Protein AF-A0A7Y0S1G1-F1 (afdb_monomer_lite)

Radius of gyration: 15.04 Å; chains: 1; bounding box: 41×32×48 Å

Secondary structure (DSSP, 8-state):
---------SS-B-TTSPBP--HHHHHHHHHHHHH--S--EEEEEEEESSSEEEEEEEEETTTEEEEEEEEESS-B-PPPPHHHHHHTEEEEEESSHHHHHHHHHHHHHHTTPEEE--S-TT--EEEEEE-

Sequence (131 aa):
MENNTQQKHLFSISSTDLILQESYPQAVMSDLFKCFININKVRMTTYRAGQAVTELIIHYDNNKTFLFTIWEGALNVPPLSDDDIRLAHKEISLTDITDIMVFVTRFAHHAHLSPQLPSALDSTEVLVFSS

pLDDT: mean 91.22, std 10.91, range [34.62, 97.94]

Organism: Vibrio parahaemolyticus (NCBI:txid670)

Structure (mmCIF, N/CA/C/O backbone):
data_AF-A0A7Y0S1G1-F1
#
_entry.id   AF-A0A7Y0S1G1-F1
#
loop_
_atom_site.group_PDB
_atom_site.id
_atom_site.type_symbol
_atom_site.label_atom_id
_atom_site.label_alt_id
_atom_site.label_comp_id
_atom_site.label_asym_id
_atom_site.label_entity_id
_atom_site.label_seq_id
_atom_site.pdbx_PDB_ins_code
_atom_site.Cartn_x
_atom_site.Cartn_y
_atom_site.Cartn_z
_atom_site.occupancy
_atom_site.B_iso_or_equiv
_atom_site.auth_seq_id
_atom_site.auth_comp_id
_atom_site.auth_asym_id
_atom_site.auth_atom_id
_atom_site.pdbx_PDB_model_num
ATOM 1 N N . MET A 1 1 ? 17.564 8.125 -28.792 1.00 34.62 1 MET A N 1
ATOM 2 C CA . MET A 1 1 ? 16.897 6.821 -28.612 1.00 34.62 1 MET A CA 1
ATOM 3 C C . MET A 1 1 ? 17.003 6.497 -27.140 1.00 34.62 1 MET A C 1
ATOM 5 O O . MET A 1 1 ? 18.029 5.993 -26.707 1.00 34.62 1 MET A O 1
ATOM 9 N N . GLU A 1 2 ? 16.022 6.936 -26.357 1.00 38.53 2 GLU A N 1
ATOM 10 C CA . GLU A 1 2 ? 15.953 6.586 -24.940 1.00 38.53 2 GLU A CA 1
ATOM 11 C C . GLU A 1 2 ? 15.610 5.101 -24.857 1.00 38.53 2 GLU A C 1
ATOM 13 O O . GLU A 1 2 ? 14.628 4.652 -25.453 1.00 38.53 2 GLU A O 1
ATOM 18 N N . ASN A 1 3 ? 16.469 4.326 -24.195 1.00 36.94 3 ASN A N 1
ATOM 19 C CA . ASN A 1 3 ? 16.172 2.942 -23.864 1.00 36.94 3 ASN A CA 1
ATOM 20 C C . ASN A 1 3 ? 14.919 2.949 -22.994 1.00 36.94 3 ASN A C 1
ATOM 22 O O . ASN A 1 3 ? 14.975 3.288 -21.812 1.00 36.94 3 ASN A O 1
ATOM 26 N N . ASN A 1 4 ? 13.797 2.594 -23.615 1.00 42.09 4 ASN A N 1
ATOM 27 C CA . ASN A 1 4 ? 12.501 2.400 -22.989 1.00 42.09 4 ASN A CA 1
ATOM 28 C C . ASN A 1 4 ? 12.585 1.124 -22.137 1.00 42.09 4 ASN A C 1
ATOM 30 O O . ASN A 1 4 ? 12.089 0.058 -22.496 1.00 42.09 4 ASN A O 1
ATOM 34 N N . THR A 1 5 ? 13.355 1.208 -21.058 1.00 53.84 5 THR A N 1
ATOM 35 C CA . THR A 1 5 ? 13.490 0.143 -20.077 1.00 53.84 5 THR A CA 1
ATOM 36 C C . THR A 1 5 ? 12.181 0.170 -19.315 1.00 53.84 5 THR A C 1
ATOM 38 O O . THR A 1 5 ? 11.932 1.100 -18.554 1.00 53.84 5 THR A O 1
ATOM 41 N N . GLN A 1 6 ? 11.304 -0.785 -19.613 1.00 68.31 6 GLN A N 1
ATOM 42 C CA . GLN A 1 6 ? 10.019 -0.954 -18.946 1.00 68.31 6 GLN A CA 1
ATOM 43 C C . GLN A 1 6 ? 10.270 -0.908 -17.433 1.00 68.31 6 GLN A C 1
ATOM 45 O O . GLN A 1 6 ? 10.966 -1.774 -16.898 1.00 68.31 6 GLN A O 1
ATOM 50 N N . GLN A 1 7 ? 9.816 0.159 -16.771 1.00 79.81 7 GLN A N 1
ATOM 51 C CA . GLN A 1 7 ? 10.087 0.379 -15.356 1.00 79.81 7 GLN A CA 1
ATOM 52 C C . GLN A 1 7 ? 9.559 -0.822 -14.569 1.00 79.81 7 GLN A C 1
ATOM 54 O O . GLN A 1 7 ? 8.372 -1.135 -14.624 1.00 79.81 7 GLN A O 1
ATOM 59 N N . LYS A 1 8 ? 10.463 -1.530 -13.886 1.00 91.56 8 LYS A N 1
ATOM 60 C CA . LYS A 1 8 ? 10.122 -2.768 -13.181 1.00 91.56 8 LYS A CA 1
ATOM 61 C C . LYS A 1 8 ? 9.621 -2.510 -11.765 1.00 91.56 8 LYS A C 1
ATOM 63 O O . LYS A 1 8 ? 8.795 -3.273 -11.300 1.00 91.56 8 LYS A O 1
ATOM 68 N N . HIS A 1 9 ? 10.105 -1.474 -11.089 1.00 95.38 9 HIS A N 1
ATOM 69 C CA . HIS A 1 9 ? 9.768 -1.161 -9.697 1.00 95.38 9 HIS A CA 1
ATOM 70 C C . HIS A 1 9 ? 9.139 0.222 -9.610 1.00 95.38 9 HIS A C 1
ATOM 72 O O . HIS A 1 9 ? 9.491 1.101 -10.401 1.00 95.38 9 HIS A O 1
ATOM 78 N N . LEU A 1 10 ? 8.226 0.424 -8.662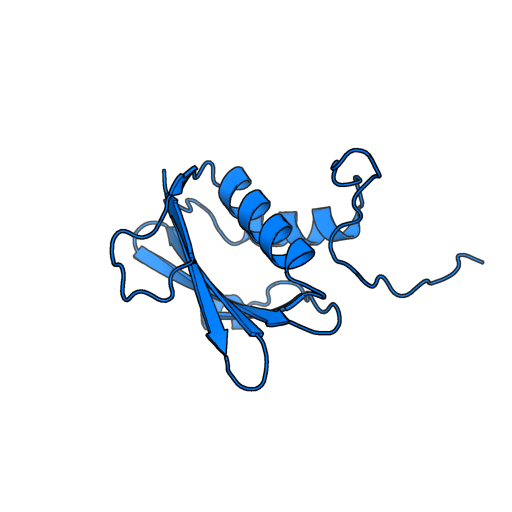 1.00 95.75 10 LEU A N 1
ATOM 79 C CA . LEU A 1 10 ? 7.663 1.746 -8.420 1.00 95.75 10 LEU A CA 1
ATOM 80 C C . LEU A 1 10 ? 8.730 2.679 -7.853 1.00 95.75 10 LEU A C 1
ATOM 82 O O . LEU A 1 10 ? 8.771 3.821 -8.272 1.00 95.75 10 LEU A O 1
ATOM 86 N N . PHE A 1 11 ? 9.610 2.232 -6.958 1.00 95.69 11 PHE A N 1
ATOM 87 C CA . PHE A 1 11 ? 10.643 3.100 -6.392 1.00 95.69 11 PHE A CA 1
ATOM 88 C C . PHE A 1 11 ? 12.049 2.587 -6.695 1.00 95.69 11 PHE A C 1
ATOM 90 O O . PHE A 1 11 ? 12.413 1.474 -6.326 1.00 95.69 11 PHE A O 1
ATOM 97 N N . SER A 1 12 ? 12.888 3.438 -7.287 1.00 94.25 12 SER A N 1
ATOM 98 C CA . SER A 1 12 ? 14.330 3.191 -7.322 1.00 94.25 12 SER A CA 1
ATOM 99 C C . SER A 1 12 ? 14.975 3.544 -5.978 1.00 94.25 12 SER A C 1
ATOM 101 O O . SER A 1 12 ? 14.751 4.627 -5.432 1.00 94.25 12 SER A O 1
ATOM 103 N N . ILE A 1 13 ? 15.811 2.645 -5.455 1.00 93.12 13 ILE A N 1
ATOM 104 C CA . ILE A 1 13 ? 16.511 2.796 -4.171 1.00 93.12 13 ILE A CA 1
ATOM 105 C C . ILE A 1 13 ? 18.017 2.891 -4.440 1.00 93.12 13 ILE A C 1
ATOM 107 O O . ILE A 1 13 ? 18.578 2.087 -5.185 1.00 93.12 13 ILE A O 1
ATOM 111 N N . SER A 1 14 ? 18.674 3.898 -3.864 1.00 93.56 14 SER A N 1
ATOM 112 C CA . SER A 1 14 ? 20.123 4.076 -3.951 1.00 93.56 14 SER A CA 1
ATOM 113 C C . SER A 1 14 ? 20.871 3.046 -3.099 1.00 93.56 14 SER A C 1
ATOM 115 O O . SER A 1 14 ? 20.312 2.409 -2.212 1.00 93.56 14 SER A O 1
ATOM 117 N N . SER A 1 15 ? 22.190 2.958 -3.276 1.00 92.88 15 SER A N 1
ATOM 118 C CA . SER A 1 15 ? 23.063 2.149 -2.412 1.00 92.88 15 SER A CA 1
ATOM 119 C C . SER A 1 15 ? 23.189 2.660 -0.968 1.00 92.88 15 SER A C 1
ATOM 121 O O . SER A 1 15 ? 23.950 2.094 -0.191 1.00 92.88 15 SER A O 1
ATOM 123 N N . THR A 1 16 ? 22.531 3.769 -0.627 1.00 94.19 16 THR A N 1
ATOM 124 C CA . THR A 1 16 ? 22.539 4.388 0.708 1.00 94.19 16 THR A CA 1
ATOM 125 C C . THR A 1 16 ? 21.134 4.424 1.308 1.00 94.19 16 THR A C 1
ATOM 127 O O . THR A 1 16 ? 20.826 5.338 2.069 1.00 94.19 16 THR A O 1
ATOM 130 N N . ASP A 1 17 ? 20.265 3.499 0.891 1.00 90.50 17 ASP A N 1
ATOM 131 C CA . ASP A 1 17 ? 18.882 3.350 1.361 1.00 90.50 17 ASP A CA 1
ATOM 132 C C . ASP A 1 17 ? 18.005 4.600 1.152 1.00 90.50 17 ASP A C 1
ATOM 134 O O . ASP A 1 17 ? 17.014 4.818 1.852 1.00 90.50 17 ASP A O 1
ATOM 138 N N . LEU A 1 18 ? 18.352 5.441 0.168 1.00 93.31 18 LEU A N 1
ATOM 139 C CA . LEU A 1 18 ? 17.557 6.609 -0.207 1.00 93.31 18 LEU A CA 1
ATOM 140 C C . LEU A 1 18 ? 16.694 6.291 -1.420 1.00 93.31 18 LEU A C 1
ATOM 142 O O . LEU A 1 18 ? 17.173 5.761 -2.420 1.00 93.31 18 LEU A O 1
ATOM 146 N N . ILE A 1 19 ? 15.432 6.699 -1.368 1.00 93.06 19 ILE A N 1
ATOM 147 C CA . ILE A 1 19 ? 14.557 6.639 -2.536 1.00 93.06 19 ILE A CA 1
ATOM 148 C C . ILE A 1 19 ? 14.983 7.736 -3.508 1.00 93.06 19 ILE A C 1
ATOM 150 O O . ILE A 1 19 ? 15.026 8.916 -3.145 1.00 93.06 19 ILE A O 1
ATOM 154 N N . LEU A 1 20 ? 15.288 7.349 -4.742 1.00 92.56 20 LEU A N 1
ATOM 155 C CA . LEU A 1 20 ? 15.646 8.283 -5.799 1.00 92.56 20 LEU A CA 1
ATOM 156 C C . LEU A 1 20 ? 14.417 9.101 -6.216 1.00 92.56 20 LEU A C 1
ATOM 158 O O . LEU A 1 20 ? 13.287 8.611 -6.235 1.00 92.56 20 LEU A O 1
ATOM 162 N N . GLN A 1 21 ? 14.632 10.381 -6.515 1.00 89.31 21 GLN A N 1
ATOM 163 C CA . GLN A 1 21 ? 13.558 11.262 -6.962 1.00 89.31 21 GLN A CA 1
ATOM 164 C C . GLN A 1 21 ? 13.279 11.024 -8.442 1.00 89.31 21 GLN A C 1
ATOM 166 O O . GLN A 1 21 ? 14.093 11.354 -9.301 1.00 89.31 21 GLN A O 1
ATOM 171 N N . GLU A 1 22 ? 12.108 10.467 -8.723 1.00 91.00 22 GLU A N 1
ATOM 172 C CA . GLU A 1 22 ? 11.646 10.141 -10.067 1.00 91.00 22 GLU A CA 1
ATOM 173 C C . GLU A 1 22 ? 10.251 10.732 -10.286 1.00 91.00 22 GLU A C 1
ATOM 175 O O . GLU A 1 22 ? 9.453 10.863 -9.353 1.00 91.00 22 GLU A O 1
ATOM 180 N N . SER A 1 23 ? 9.945 11.094 -11.532 1.00 90.69 23 SER A N 1
ATOM 181 C CA . SER A 1 23 ? 8.681 11.750 -11.880 1.00 90.69 23 SER A CA 1
ATOM 182 C C . SER A 1 23 ? 7.479 10.815 -11.746 1.00 90.69 23 SER A C 1
ATOM 184 O O . SER A 1 23 ? 6.442 11.226 -11.228 1.00 90.69 23 SER A O 1
ATOM 186 N N . TYR A 1 24 ? 7.613 9.558 -12.174 1.00 91.94 24 TYR A N 1
ATOM 187 C CA . TYR A 1 24 ? 6.513 8.592 -12.174 1.00 91.94 24 TYR A CA 1
ATOM 188 C C . TYR A 1 24 ? 5.984 8.268 -10.763 1.00 91.94 24 TYR A C 1
ATOM 190 O O . TYR A 1 24 ? 4.784 8.428 -10.533 1.00 91.94 24 TYR A O 1
ATOM 198 N N . PRO A 1 25 ? 6.825 7.921 -9.769 1.00 92.75 25 PRO A N 1
ATOM 199 C CA . PRO A 1 25 ? 6.337 7.582 -8.431 1.00 92.75 25 PRO A CA 1
ATOM 200 C C . PRO A 1 25 ? 5.784 8.815 -7.716 1.00 92.75 25 PRO A C 1
ATOM 202 O O . PRO A 1 25 ? 4.812 8.728 -6.969 1.00 92.75 25 PRO A O 1
ATOM 205 N N . GLN A 1 26 ? 6.363 9.991 -7.979 1.00 92.00 26 GLN A N 1
ATOM 206 C CA . GLN A 1 26 ? 5.837 11.253 -7.471 1.00 92.00 26 GLN A CA 1
ATOM 207 C C . GLN A 1 26 ? 4.446 11.562 -8.038 1.00 92.00 26 GLN A C 1
ATOM 209 O O . GLN A 1 26 ? 3.580 12.003 -7.282 1.00 92.00 26 GLN A O 1
ATOM 214 N N . ALA A 1 27 ? 4.216 11.314 -9.331 1.00 92.12 27 ALA A N 1
ATOM 215 C CA . ALA A 1 27 ? 2.909 11.494 -9.958 1.00 92.12 27 ALA A CA 1
ATOM 216 C C . ALA A 1 27 ? 1.861 10.555 -9.343 1.00 92.12 27 ALA A C 1
ATOM 218 O O . ALA A 1 27 ? 0.820 11.030 -8.893 1.00 92.12 27 ALA A O 1
ATOM 219 N N . VAL A 1 28 ? 2.187 9.263 -9.211 1.00 93.00 28 VAL A N 1
ATOM 220 C CA . VAL A 1 28 ? 1.328 8.260 -8.557 1.00 93.00 28 VAL A CA 1
ATOM 221 C C . VAL A 1 28 ? 0.923 8.712 -7.153 1.00 93.00 28 VAL A C 1
ATOM 223 O O . VAL A 1 28 ? -0.264 8.786 -6.844 1.00 93.00 28 VAL A O 1
ATOM 226 N N . MET A 1 29 ? 1.894 9.061 -6.303 1.00 93.62 29 MET A N 1
ATOM 227 C CA . MET A 1 29 ? 1.601 9.479 -4.928 1.00 93.62 29 MET A CA 1
ATOM 228 C C . MET A 1 29 ? 0.792 10.779 -4.899 1.00 93.62 29 MET A C 1
ATOM 230 O O . MET A 1 29 ? -0.162 10.896 -4.133 1.00 93.62 29 MET A O 1
ATOM 234 N N . SER A 1 30 ? 1.131 11.745 -5.759 1.00 91.31 30 SER A N 1
ATOM 235 C CA . SER A 1 30 ? 0.414 13.018 -5.831 1.00 91.31 30 SER A CA 1
ATOM 236 C C . SER A 1 30 ? -1.049 12.847 -6.222 1.00 91.31 30 SER A C 1
ATOM 238 O O . SER A 1 30 ? -1.874 13.615 -5.732 1.00 91.31 30 SER A O 1
ATOM 240 N N . ASP A 1 31 ? -1.375 11.902 -7.098 1.00 89.75 31 ASP A N 1
ATOM 241 C CA . ASP A 1 31 ? -2.757 11.664 -7.506 1.00 89.75 31 ASP A CA 1
ATOM 242 C C . ASP A 1 31 ? -3.573 11.045 -6.371 1.00 89.75 31 ASP A C 1
ATOM 244 O O . ASP A 1 31 ? -4.675 11.515 -6.090 1.00 89.75 31 ASP A O 1
ATOM 248 N N . LEU A 1 32 ? -2.998 10.100 -5.622 1.00 90.62 32 LEU A N 1
ATOM 249 C CA . LEU A 1 32 ? -3.637 9.544 -4.424 1.00 90.62 32 LEU A CA 1
ATOM 250 C C . LEU A 1 32 ? -3.902 10.624 -3.364 1.00 90.62 32 LEU A C 1
ATOM 252 O O . LEU A 1 32 ? -4.993 10.688 -2.798 1.00 90.62 32 LEU A O 1
ATOM 256 N N . PHE A 1 33 ? -2.935 11.511 -3.118 1.00 90.31 33 PHE A N 1
ATOM 257 C CA . PHE A 1 33 ? -3.064 12.571 -2.111 1.00 90.31 33 PHE A CA 1
ATOM 258 C C . PHE A 1 33 ? -4.147 13.603 -2.437 1.00 90.31 33 PHE A C 1
ATOM 260 O O . PHE A 1 33 ? -4.738 14.179 -1.527 1.00 90.31 33 PHE A O 1
ATOM 267 N N . LYS A 1 34 ? -4.451 13.826 -3.720 1.00 88.38 34 LYS A N 1
ATOM 268 C CA . LYS A 1 34 ? -5.564 14.700 -4.126 1.00 88.38 34 LYS A CA 1
ATOM 269 C C . LYS A 1 34 ? -6.925 14.068 -3.829 1.00 88.38 34 LYS A C 1
ATOM 271 O O . LYS A 1 34 ? -7.878 14.792 -3.556 1.00 88.38 34 LYS A O 1
ATOM 276 N N . CYS A 1 35 ? -7.024 12.742 -3.905 1.00 86.50 35 CYS A N 1
ATOM 277 C CA . CYS A 1 35 ? -8.279 12.015 -3.717 1.00 86.50 35 CYS A CA 1
ATOM 278 C C . CYS A 1 35 ? -8.628 11.796 -2.239 1.00 86.50 35 CYS A C 1
ATOM 280 O O . CYS A 1 35 ? -9.807 11.754 -1.886 1.00 86.50 35 CYS A O 1
ATOM 282 N N . PHE A 1 36 ? -7.619 11.666 -1.376 1.00 88.44 36 PHE A N 1
ATOM 283 C CA . PHE A 1 36 ? -7.802 11.348 0.037 1.00 88.44 36 PHE A CA 1
ATOM 284 C C . PHE A 1 36 ? -7.413 12.525 0.932 1.00 88.44 36 PHE A C 1
ATOM 286 O O . PHE A 1 36 ? -6.262 12.674 1.337 1.00 88.44 36 PHE A O 1
ATOM 293 N N . ILE A 1 37 ? -8.400 13.348 1.280 1.00 86.25 37 ILE A N 1
ATOM 294 C CA . ILE A 1 37 ? -8.245 14.425 2.263 1.00 86.25 37 ILE A CA 1
ATOM 295 C C . ILE A 1 37 ? -8.573 13.925 3.680 1.00 86.25 37 ILE A C 1
ATOM 297 O O . ILE A 1 37 ? -9.408 13.040 3.860 1.00 86.25 37 ILE A O 1
ATOM 301 N N . ASN A 1 38 ? -7.924 14.502 4.698 1.00 92.00 38 ASN A N 1
ATOM 302 C CA . ASN A 1 38 ? -8.192 14.226 6.120 1.00 92.00 38 ASN A CA 1
ATOM 303 C C . ASN A 1 38 ? -8.099 12.737 6.512 1.00 92.00 38 ASN A C 1
ATOM 305 O O . ASN A 1 38 ? -8.958 12.216 7.231 1.00 92.00 38 ASN A O 1
ATOM 309 N N . ILE A 1 39 ? -7.073 12.038 6.025 1.00 94.94 39 ILE A N 1
ATOM 310 C CA . ILE A 1 39 ? -6.803 10.656 6.432 1.00 94.94 39 ILE A CA 1
ATOM 311 C C . ILE A 1 39 ? -6.436 10.649 7.921 1.00 94.94 39 ILE A C 1
ATOM 313 O O . ILE A 1 39 ? -5.548 11.382 8.343 1.00 94.94 39 ILE A O 1
ATOM 317 N N . ASN A 1 40 ? -7.109 9.815 8.712 1.00 94.81 40 ASN A N 1
ATOM 318 C CA . ASN A 1 40 ? -6.872 9.704 10.159 1.00 94.81 40 ASN A CA 1
ATOM 319 C C . ASN A 1 40 ? -6.341 8.329 10.582 1.00 94.81 40 ASN A C 1
ATOM 321 O O . ASN A 1 40 ? -5.748 8.195 11.654 1.00 94.81 40 ASN A O 1
ATOM 325 N N . LYS A 1 41 ? -6.536 7.301 9.749 1.00 95.62 41 LYS A N 1
ATOM 326 C CA . LYS A 1 41 ? -6.057 5.951 10.031 1.00 95.62 41 LYS A CA 1
ATOM 327 C C . LYS A 1 41 ? -5.856 5.157 8.745 1.00 95.62 41 LYS A C 1
ATOM 329 O O . LYS A 1 41 ? -6.699 5.199 7.856 1.00 95.62 41 LYS A O 1
ATOM 334 N N . VAL A 1 42 ? -4.782 4.379 8.674 1.00 97.06 42 VAL A N 1
ATOM 335 C CA . VAL A 1 42 ? -4.545 3.383 7.620 1.00 97.06 42 VAL A CA 1
ATOM 336 C C . VAL A 1 42 ? -4.229 2.051 8.284 1.00 97.06 42 VAL A C 1
ATOM 338 O O . VAL A 1 42 ? -3.348 1.981 9.134 1.00 97.06 42 VAL A O 1
ATOM 341 N N . ARG A 1 43 ? -4.939 0.984 7.925 1.00 96.94 43 ARG A N 1
ATOM 342 C CA . ARG A 1 43 ? -4.626 -0.378 8.384 1.00 96.94 43 ARG A CA 1
ATOM 343 C C . ARG A 1 43 ? -4.055 -1.162 7.223 1.00 96.94 43 ARG A C 1
ATOM 345 O O . ARG A 1 43 ? -4.683 -1.205 6.172 1.00 96.94 43 ARG A O 1
ATOM 352 N N . MET A 1 44 ? -2.905 -1.783 7.426 1.00 97.31 44 MET A N 1
ATOM 353 C CA . MET A 1 44 ? -2.286 -2.683 6.468 1.00 97.31 44 MET A CA 1
ATOM 354 C C . MET A 1 44 ? -2.496 -4.117 6.937 1.00 97.31 44 MET A C 1
ATOM 356 O O . MET A 1 44 ? -2.027 -4.484 8.013 1.00 97.31 44 MET A O 1
ATOM 360 N N . THR A 1 45 ? -3.163 -4.927 6.124 1.00 96.56 45 THR A N 1
ATOM 361 C CA . THR A 1 45 ? -3.278 -6.376 6.329 1.00 96.56 45 THR A CA 1
ATOM 362 C C . THR A 1 45 ? -2.578 -7.113 5.203 1.00 96.56 45 THR A C 1
ATOM 364 O O . THR A 1 45 ? -2.442 -6.587 4.098 1.00 96.56 45 THR A O 1
ATOM 367 N N . THR A 1 46 ? -2.120 -8.331 5.482 1.00 94.88 46 THR A N 1
ATOM 368 C CA . THR A 1 46 ? -1.552 -9.199 4.446 1.00 94.88 46 THR A CA 1
ATOM 369 C C . THR A 1 46 ? -2.118 -10.605 4.555 1.00 94.88 46 THR A C 1
ATOM 371 O O . THR A 1 46 ? -2.311 -11.128 5.653 1.00 94.88 46 THR A O 1
ATOM 374 N N . TYR A 1 47 ? -2.411 -11.223 3.415 1.00 94.12 47 TYR A N 1
ATOM 375 C CA . TYR A 1 47 ? -2.921 -12.590 3.353 1.00 94.12 47 TYR A CA 1
ATOM 376 C C . TYR A 1 47 ? -2.561 -13.251 2.018 1.00 94.12 47 TYR A C 1
ATOM 378 O O . TYR A 1 47 ? -1.875 -12.672 1.174 1.00 94.12 47 TYR A O 1
ATOM 386 N N . ARG A 1 48 ? -2.976 -14.512 1.847 1.00 93.88 48 ARG 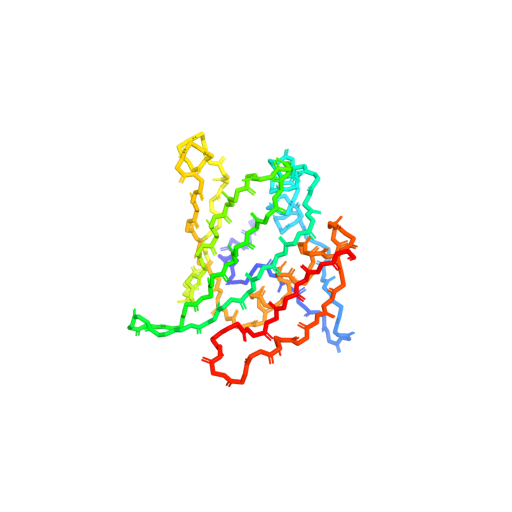A N 1
ATOM 387 C CA . ARG A 1 48 ? -2.705 -15.308 0.644 1.00 93.88 48 ARG A CA 1
ATOM 388 C C . ARG A 1 48 ? -3.995 -15.596 -0.112 1.00 93.88 48 ARG A C 1
ATOM 390 O O . ARG A 1 48 ? -4.918 -16.167 0.460 1.00 93.88 48 ARG A O 1
ATOM 397 N N . ALA A 1 49 ? -4.005 -15.287 -1.404 1.00 90.56 49 ALA A N 1
ATOM 398 C CA . ALA A 1 49 ? -5.084 -15.624 -2.335 1.00 90.56 49 ALA A CA 1
ATOM 399 C C . ALA A 1 49 ? -4.489 -16.116 -3.666 1.00 90.56 49 ALA A C 1
ATOM 401 O O . ALA A 1 49 ? -4.632 -15.489 -4.709 1.00 90.56 49 ALA A O 1
ATOM 402 N N . GLY A 1 50 ? -3.710 -17.203 -3.605 1.00 90.25 50 GLY A N 1
ATOM 403 C CA . GLY A 1 50 ? -2.885 -17.694 -4.721 1.00 90.25 50 GLY A CA 1
ATOM 404 C C . GLY A 1 50 ? -1.516 -17.007 -4.834 1.00 90.25 50 GLY A C 1
ATOM 405 O O . GLY A 1 50 ? -0.550 -17.649 -5.232 1.00 90.25 50 GLY A O 1
ATOM 406 N N . GLN A 1 51 ? -1.416 -15.757 -4.381 1.00 89.62 51 GLN A N 1
ATOM 407 C CA . GLN A 1 51 ? -0.181 -14.980 -4.212 1.00 89.62 51 GLN A CA 1
ATOM 408 C C . GLN A 1 51 ? -0.261 -14.111 -2.947 1.00 89.62 51 GLN A C 1
ATOM 410 O O . GLN A 1 51 ? -1.288 -14.139 -2.255 1.00 89.62 51 GLN A O 1
ATOM 415 N N . ALA A 1 52 ? 0.811 -13.386 -2.612 1.00 92.44 52 ALA A N 1
ATOM 416 C CA . ALA A 1 52 ? 0.765 -12.417 -1.523 1.00 92.44 52 ALA A CA 1
ATOM 417 C C . ALA A 1 52 ? -0.121 -11.226 -1.915 1.00 92.44 52 ALA A C 1
ATOM 419 O O . ALA A 1 52 ? 0.017 -10.653 -2.998 1.00 92.44 52 ALA A O 1
ATOM 420 N N . VAL A 1 53 ? -1.038 -10.870 -1.019 1.00 96.62 53 VAL A N 1
ATOM 421 C CA . VAL A 1 53 ? -1.930 -9.720 -1.166 1.00 96.62 53 VAL A CA 1
ATOM 422 C C . VAL A 1 53 ? -1.746 -8.826 0.042 1.00 96.62 53 VAL A C 1
ATOM 424 O O . VAL A 1 53 ? -1.765 -9.301 1.179 1.00 96.62 53 VAL A O 1
ATOM 427 N N . THR A 1 54 ? -1.565 -7.535 -0.212 1.00 97.69 54 THR A N 1
ATOM 428 C CA . THR A 1 54 ? -1.601 -6.497 0.815 1.00 97.69 54 THR A CA 1
ATOM 429 C C . THR A 1 54 ? -2.859 -5.670 0.629 1.00 97.69 54 THR A C 1
ATOM 431 O O . THR A 1 54 ? -3.117 -5.186 -0.467 1.00 97.69 54 THR A O 1
ATOM 434 N N . GLU A 1 55 ? -3.621 -5.457 1.693 1.00 97.75 55 GLU A N 1
ATOM 435 C CA . GLU A 1 55 ? -4.760 -4.543 1.674 1.00 97.75 55 GLU A CA 1
ATOM 436 C C . GLU A 1 55 ? -4.530 -3.371 2.612 1.00 97.75 55 GLU A C 1
ATOM 438 O O . GLU A 1 55 ? -4.132 -3.547 3.768 1.00 97.75 55 GLU A O 1
ATOM 443 N N . LEU A 1 56 ? -4.831 -2.175 2.111 1.00 97.56 56 LEU A N 1
ATOM 444 C CA . LEU A 1 56 ? -4.868 -0.949 2.888 1.00 97.56 56 LEU A CA 1
ATOM 445 C C . LEU A 1 56 ? -6.314 -0.518 3.076 1.00 97.56 56 LEU A C 1
ATOM 447 O O . LEU A 1 56 ? -7.005 -0.195 2.113 1.00 97.56 56 LEU A O 1
ATOM 451 N N . ILE A 1 57 ? -6.752 -0.463 4.326 1.00 97.00 57 ILE A N 1
ATOM 452 C CA . ILE A 1 57 ? -8.017 0.165 4.696 1.00 97.00 57 ILE A CA 1
ATOM 453 C C . ILE A 1 57 ? -7.699 1.595 5.117 1.00 97.00 57 ILE A C 1
ATOM 455 O O . ILE A 1 57 ? -7.097 1.819 6.169 1.00 97.00 57 ILE A O 1
ATOM 459 N N . ILE A 1 58 ? -8.083 2.555 4.281 1.00 96.69 58 ILE A N 1
ATOM 460 C CA . ILE A 1 58 ? -7.817 3.983 4.462 1.00 96.69 58 ILE A CA 1
ATOM 461 C C . ILE A 1 58 ? -9.074 4.631 5.036 1.00 96.69 58 ILE A C 1
ATOM 463 O O . ILE A 1 58 ? -10.103 4.689 4.368 1.00 96.69 58 ILE A O 1
ATOM 467 N N . HIS A 1 59 ? -8.996 5.134 6.263 1.00 95.81 59 HIS A N 1
ATOM 468 C CA . HIS A 1 59 ? -10.060 5.899 6.903 1.00 95.81 59 HIS A CA 1
ATOM 469 C C . HIS A 1 59 ? -9.807 7.397 6.710 1.00 95.81 59 HIS A C 1
ATOM 471 O O . HIS A 1 59 ? -8.769 7.924 7.124 1.00 95.81 59 HIS A O 1
ATOM 477 N N . TYR A 1 60 ? -10.763 8.083 6.090 1.00 93.94 60 TYR A N 1
ATOM 478 C CA . TYR A 1 60 ? -10.651 9.489 5.704 1.00 93.94 60 TYR A CA 1
ATOM 479 C C . TYR A 1 60 ? -12.000 10.203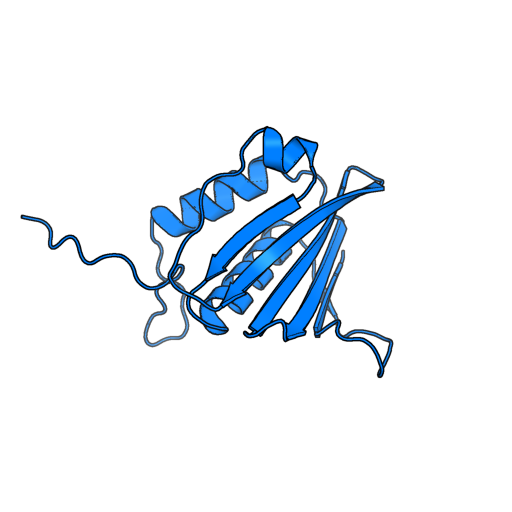 5.851 1.00 93.94 60 TYR A C 1
ATOM 481 O O . TYR A 1 60 ? -13.032 9.547 5.998 1.00 93.94 60 TYR A O 1
ATOM 489 N N . ASP A 1 61 ? -11.997 11.541 5.862 1.00 89.56 61 ASP A N 1
ATOM 490 C CA . ASP A 1 61 ? -13.216 12.372 5.856 1.00 89.56 61 ASP A CA 1
ATOM 491 C C . ASP A 1 61 ? -14.328 11.879 6.811 1.00 89.56 61 ASP A C 1
ATOM 493 O O . ASP A 1 61 ? -15.426 11.528 6.378 1.00 89.56 61 ASP A O 1
ATOM 497 N N . ASN A 1 62 ? -14.031 11.820 8.117 1.00 78.19 62 ASN A N 1
ATOM 498 C CA . ASN A 1 62 ? -14.973 11.499 9.202 1.00 78.19 62 ASN A CA 1
ATOM 499 C C . ASN A 1 62 ? -16.038 10.443 8.826 1.00 78.19 62 ASN A C 1
ATOM 501 O O . ASN A 1 62 ? -17.228 10.758 8.784 1.00 78.19 62 ASN A O 1
ATOM 505 N N . ASN A 1 63 ? -15.578 9.202 8.591 1.00 84.31 63 ASN A N 1
ATOM 506 C CA . ASN A 1 63 ? -16.327 7.943 8.376 1.00 84.31 63 ASN A CA 1
ATOM 507 C C . ASN A 1 63 ? -16.278 7.356 6.959 1.00 84.31 63 ASN A C 1
ATOM 509 O O . ASN A 1 63 ? -16.860 6.292 6.738 1.00 84.31 63 ASN A O 1
ATOM 513 N N . LYS A 1 64 ? -15.569 7.967 6.005 1.00 93.75 64 LYS A N 1
ATOM 514 C CA . LYS A 1 64 ? -15.312 7.292 4.728 1.00 93.75 64 LYS A CA 1
ATOM 515 C C . LYS A 1 64 ? -14.191 6.274 4.889 1.00 93.75 64 LYS A C 1
ATOM 517 O O . LYS A 1 64 ? -13.247 6.460 5.659 1.00 93.75 64 LYS A O 1
ATOM 522 N N . THR A 1 65 ? -14.322 5.178 4.157 1.00 95.75 65 THR A N 1
ATOM 523 C CA . THR A 1 65 ? -13.307 4.133 4.082 1.00 95.75 65 THR A CA 1
ATOM 524 C C . THR A 1 65 ? -13.050 3.824 2.622 1.00 95.75 65 THR A C 1
ATOM 526 O O . THR A 1 65 ? -14.002 3.756 1.851 1.00 95.75 65 THR A O 1
ATOM 529 N N . PHE A 1 66 ? -11.786 3.658 2.256 1.00 96.62 66 PHE A N 1
ATOM 530 C CA . PHE A 1 66 ? -11.367 3.226 0.930 1.00 96.62 66 PHE A CA 1
ATOM 531 C C . PHE A 1 66 ? -10.483 1.990 1.064 1.00 96.62 66 PHE A C 1
ATOM 533 O O . PHE A 1 66 ? -9.578 1.973 1.902 1.00 96.62 66 PHE A O 1
ATOM 540 N N . LEU A 1 67 ? -10.745 0.966 0.256 1.00 97.88 67 LEU A N 1
ATOM 541 C CA . LEU A 1 67 ? -9.945 -0.250 0.206 1.00 97.88 67 LEU A CA 1
ATOM 542 C C . LEU A 1 67 ? -8.941 -0.168 -0.947 1.00 97.88 67 LEU A C 1
ATOM 544 O O . LEU A 1 67 ? -9.315 0.026 -2.100 1.00 97.88 67 LEU A O 1
ATOM 548 N N . PHE A 1 68 ? -7.663 -0.343 -0.644 1.00 97.00 68 PHE A N 1
ATOM 549 C CA . PHE A 1 68 ? -6.601 -0.426 -1.639 1.00 97.00 68 PHE A CA 1
ATOM 550 C C . PHE A 1 68 ? -6.015 -1.836 -1.623 1.00 97.00 68 PHE A C 1
ATOM 552 O O . PHE A 1 68 ? -5.315 -2.201 -0.680 1.00 97.00 68 PHE A O 1
ATOM 559 N N . THR A 1 69 ? -6.307 -2.633 -2.644 1.00 97.88 69 THR A N 1
ATOM 560 C CA . THR A 1 69 ? -5.753 -3.981 -2.799 1.00 97.88 69 THR A CA 1
ATOM 561 C C . THR A 1 69 ? -4.484 -3.900 -3.639 1.00 97.88 69 THR A C 1
ATOM 563 O O . THR A 1 69 ? -4.485 -3.388 -4.758 1.00 97.88 69 THR A O 1
ATOM 566 N N . ILE A 1 70 ? -3.385 -4.399 -3.089 1.00 97.94 70 ILE A N 1
ATOM 567 C CA . ILE A 1 70 ? -2.071 -4.412 -3.717 1.00 97.94 70 ILE A CA 1
ATOM 568 C C . ILE A 1 70 ? -1.664 -5.864 -3.924 1.00 97.94 70 ILE A C 1
ATOM 570 O O . ILE A 1 70 ? -1.387 -6.600 -2.972 1.00 97.94 70 ILE A O 1
ATOM 574 N N . TRP A 1 71 ? -1.627 -6.260 -5.187 1.00 97.12 71 TRP A N 1
ATOM 575 C CA . TRP A 1 71 ? -1.133 -7.557 -5.613 1.00 97.12 71 TRP A CA 1
ATOM 576 C C . TRP A 1 71 ? 0.393 -7.529 -5.722 1.00 97.12 71 TRP A C 1
ATOM 578 O O . TRP A 1 71 ? 0.961 -6.569 -6.245 1.00 97.12 71 TRP A O 1
ATOM 588 N N . GLU A 1 72 ? 1.062 -8.582 -5.255 1.00 93.88 72 GLU A N 1
ATOM 589 C CA . GLU A 1 72 ? 2.449 -8.842 -5.649 1.00 93.88 72 GLU A CA 1
ATOM 590 C C . GLU A 1 72 ? 2.465 -9.317 -7.112 1.00 93.88 72 GLU A C 1
ATOM 592 O O . GLU A 1 72 ? 1.831 -10.319 -7.448 1.00 93.88 72 GLU A O 1
ATOM 597 N N . GLY A 1 73 ? 3.154 -8.598 -8.000 1.00 92.88 73 GLY A N 1
ATOM 598 C CA . GLY A 1 73 ? 3.165 -8.916 -9.428 1.00 92.88 73 GLY A CA 1
ATOM 599 C C . GLY A 1 73 ? 3.803 -7.834 -10.295 1.00 92.88 73 GLY A C 1
ATOM 600 O O . GLY A 1 73 ? 4.440 -6.913 -9.807 1.00 92.88 73 GLY A O 1
ATOM 601 N N . ALA A 1 74 ? 3.639 -7.915 -11.618 1.00 94.44 74 ALA A N 1
ATOM 602 C CA . ALA A 1 74 ? 4.192 -6.904 -12.524 1.00 94.44 74 ALA A CA 1
ATOM 603 C C . ALA A 1 74 ? 3.664 -5.495 -12.190 1.00 94.44 74 ALA A C 1
ATOM 605 O O . ALA A 1 74 ? 2.468 -5.339 -11.937 1.00 94.44 74 ALA A O 1
ATOM 606 N N . LEU A 1 75 ? 4.539 -4.483 -12.212 1.00 96.38 75 LEU A N 1
ATOM 607 C CA . LEU A 1 75 ? 4.184 -3.102 -11.882 1.00 96.38 75 LEU A CA 1
ATOM 608 C C . LEU A 1 75 ? 2.989 -2.616 -12.718 1.00 96.38 75 LEU A C 1
ATOM 610 O O . LEU A 1 75 ? 3.077 -2.497 -13.940 1.00 96.38 75 LEU A O 1
ATOM 614 N N . ASN A 1 76 ? 1.885 -2.304 -12.044 1.00 95.88 76 ASN A N 1
ATOM 615 C CA . ASN A 1 76 ? 0.679 -1.754 -12.651 1.00 95.88 76 ASN A CA 1
ATOM 616 C C . ASN A 1 76 ? -0.036 -0.853 -11.642 1.00 95.88 76 ASN A C 1
ATOM 618 O O . ASN A 1 76 ? -0.706 -1.340 -10.731 1.00 95.88 76 ASN A O 1
ATOM 622 N N . VAL A 1 77 ? 0.107 0.461 -11.807 1.00 95.44 77 VAL A N 1
ATOM 623 C CA . VAL A 1 77 ? -0.447 1.463 -10.886 1.00 95.44 77 VAL A CA 1
ATOM 624 C C . VAL A 1 77 ? -1.234 2.505 -11.686 1.00 95.44 77 VAL A C 1
ATOM 626 O O . VAL A 1 77 ? -0.769 3.630 -11.869 1.00 95.44 77 VAL A O 1
ATOM 629 N N . PRO A 1 78 ? -2.397 2.131 -12.251 1.00 93.75 78 PRO A N 1
ATOM 630 C CA . PRO A 1 78 ? -3.205 3.071 -13.012 1.00 93.75 78 PRO A CA 1
ATOM 631 C C . PRO A 1 78 ? -3.744 4.173 -12.086 1.00 93.75 78 PRO A C 1
ATOM 633 O O . PRO A 1 78 ? -4.030 3.892 -10.915 1.00 93.75 78 PRO A O 1
ATOM 636 N N . PRO A 1 79 ? -3.950 5.401 -12.597 1.00 92.31 79 PRO A N 1
ATOM 637 C CA . PRO A 1 79 ? -4.588 6.466 -11.833 1.00 92.31 79 PRO A CA 1
ATOM 638 C C . PRO A 1 79 ? -5.945 6.039 -11.251 1.00 92.31 79 PRO A C 1
ATOM 640 O O . PRO A 1 79 ? -6.612 5.134 -11.773 1.00 92.31 79 PRO A O 1
ATOM 643 N N . LEU A 1 80 ? -6.357 6.705 -10.170 1.00 92.38 80 LEU A N 1
ATOM 644 C CA . LEU A 1 80 ? -7.709 6.569 -9.626 1.00 92.38 80 LEU A CA 1
ATOM 645 C C . LEU A 1 80 ? -8.726 7.065 -10.659 1.00 92.38 80 LEU A C 1
ATOM 647 O O . LEU A 1 80 ? -8.621 8.183 -11.159 1.00 92.38 80 LEU A O 1
ATOM 651 N N . SER A 1 81 ? -9.702 6.220 -10.969 1.00 93.00 81 SER A N 1
ATOM 652 C CA . SER A 1 81 ? -10.853 6.556 -11.802 1.00 93.00 81 SER A CA 1
ATOM 653 C C . SER A 1 81 ? -12.059 6.934 -10.943 1.00 93.00 81 SER A C 1
ATOM 655 O O . SER A 1 81 ? -12.123 6.614 -9.754 1.00 93.00 81 SER A O 1
ATOM 657 N N . ASP A 1 82 ? -13.059 7.564 -11.557 1.00 92.44 82 ASP A N 1
ATOM 658 C CA . ASP A 1 82 ? -14.317 7.892 -10.878 1.00 92.44 82 ASP A CA 1
ATOM 659 C C . ASP A 1 82 ? -15.050 6.640 -10.369 1.00 92.44 82 ASP A C 1
ATOM 661 O O . ASP A 1 82 ? -15.702 6.682 -9.325 1.00 92.44 82 ASP A O 1
ATOM 665 N N . ASP A 1 83 ? -14.917 5.510 -11.072 1.00 95.50 83 ASP A N 1
ATOM 666 C CA . ASP A 1 83 ? -15.495 4.237 -10.641 1.00 95.50 83 ASP A CA 1
ATOM 667 C C . ASP A 1 83 ? -14.802 3.683 -9.396 1.00 95.50 83 ASP A C 1
ATOM 669 O O . ASP A 1 83 ? -15.491 3.206 -8.495 1.00 95.50 83 ASP A O 1
ATOM 673 N N . ASP A 1 84 ? -13.477 3.815 -9.292 1.00 95.44 84 ASP A N 1
ATOM 674 C CA . ASP A 1 84 ? -12.740 3.420 -8.086 1.00 95.44 84 ASP A CA 1
ATOM 675 C C . ASP A 1 84 ? -13.214 4.242 -6.876 1.00 95.44 84 ASP A C 1
ATOM 677 O O . ASP A 1 84 ? -13.487 3.703 -5.803 1.00 95.44 84 ASP A O 1
ATOM 681 N N . ILE A 1 85 ? -13.383 5.559 -7.064 1.00 91.62 85 ILE A N 1
ATOM 682 C CA . ILE A 1 85 ? -13.895 6.478 -6.033 1.00 91.62 85 ILE A CA 1
ATOM 683 C C . ILE A 1 85 ? -15.323 6.095 -5.631 1.00 91.62 85 ILE A C 1
ATOM 685 O O . ILE A 1 85 ? -15.639 6.045 -4.442 1.00 91.62 85 ILE A O 1
ATOM 689 N N . ARG A 1 86 ? -16.185 5.802 -6.610 1.00 93.00 86 ARG A N 1
ATOM 690 C CA . ARG A 1 86 ? -17.584 5.415 -6.386 1.00 93.00 86 ARG A CA 1
ATOM 691 C C . ARG A 1 86 ? -17.712 4.074 -5.664 1.00 93.00 86 ARG A C 1
ATOM 693 O O . ARG A 1 86 ? -18.609 3.924 -4.837 1.00 93.00 86 ARG A O 1
ATOM 700 N N . LEU A 1 87 ? -16.856 3.108 -5.989 1.00 96.06 87 LEU A N 1
ATOM 701 C CA . LEU A 1 87 ? -16.817 1.787 -5.355 1.00 96.06 87 LEU A CA 1
ATOM 702 C C . LEU A 1 87 ? -16.042 1.784 -4.032 1.00 96.06 87 LEU A C 1
ATOM 704 O O . LEU A 1 87 ? -16.117 0.807 -3.292 1.00 96.06 87 LEU A O 1
ATOM 708 N N . ALA A 1 88 ? -15.327 2.872 -3.731 1.00 95.81 88 ALA A N 1
ATOM 709 C CA . ALA A 1 88 ? -14.411 2.986 -2.605 1.00 95.81 88 ALA A CA 1
ATOM 710 C C . ALA A 1 88 ? -13.363 1.855 -2.569 1.00 95.81 88 ALA A C 1
ATOM 712 O O . ALA A 1 88 ? -12.977 1.377 -1.499 1.00 95.81 88 ALA A O 1
ATOM 713 N N . HIS A 1 89 ? -12.923 1.415 -3.750 1.00 97.50 89 HIS A N 1
ATOM 714 C CA . HIS A 1 89 ? -12.001 0.298 -3.925 1.00 97.50 89 HIS A CA 1
ATOM 715 C C . HIS A 1 89 ? -11.095 0.524 -5.134 1.00 97.50 89 HIS A C 1
ATOM 717 O O . HIS A 1 89 ? -11.551 0.995 -6.172 1.00 97.50 89 HIS A O 1
ATOM 723 N N . LYS A 1 90 ? -9.811 0.183 -4.997 1.00 96.56 90 LYS A N 1
ATOM 724 C CA . LYS A 1 90 ? -8.835 0.164 -6.091 1.00 96.56 90 LYS A CA 1
ATOM 725 C C . LYS A 1 90 ? -7.946 -1.059 -5.984 1.00 96.56 90 LYS A C 1
ATOM 727 O O . LYS A 1 90 ? -7.484 -1.393 -4.895 1.00 96.56 90 LYS A O 1
ATOM 732 N N . GLU A 1 91 ? -7.615 -1.632 -7.135 1.00 97.31 91 GLU A N 1
ATO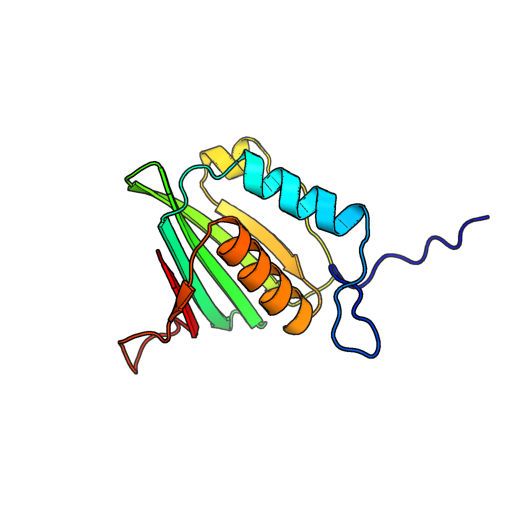M 733 C CA . GLU A 1 91 ? -6.569 -2.640 -7.255 1.00 97.31 91 GLU A CA 1
ATOM 734 C C . GLU A 1 91 ? -5.351 -2.095 -8.010 1.00 97.31 91 GLU A C 1
ATOM 736 O O . GLU A 1 91 ? -5.488 -1.434 -9.046 1.00 97.31 91 GLU A O 1
ATOM 741 N N . ILE A 1 92 ? -4.158 -2.392 -7.495 1.00 97.19 92 ILE A N 1
ATOM 742 C CA . ILE A 1 92 ? -2.872 -2.152 -8.161 1.00 97.19 92 ILE A CA 1
ATOM 743 C C . ILE A 1 92 ? -1.975 -3.383 -8.021 1.00 97.19 92 ILE A C 1
ATOM 745 O O . ILE A 1 92 ? -2.247 -4.281 -7.225 1.00 97.19 92 ILE A O 1
ATOM 749 N N . SER A 1 93 ? -0.869 -3.397 -8.755 1.00 97.19 93 SER A N 1
ATOM 750 C CA . SER A 1 93 ? 0.170 -4.412 -8.627 1.00 97.19 93 SER A CA 1
ATOM 751 C C . SER A 1 93 ? 1.534 -3.754 -8.436 1.00 97.19 93 SER A C 1
ATOM 753 O O . SER A 1 93 ? 1.904 -2.849 -9.191 1.00 97.19 93 SER A O 1
ATOM 755 N N . LEU A 1 94 ? 2.261 -4.201 -7.413 1.00 96.88 94 LEU A N 1
ATOM 756 C CA . LEU A 1 94 ? 3.623 -3.779 -7.089 1.00 96.88 94 LEU A CA 1
ATOM 757 C C . LEU A 1 94 ? 4.551 -4.993 -7.101 1.00 96.88 94 LEU A C 1
ATOM 759 O O . LEU A 1 94 ? 4.143 -6.110 -6.792 1.00 96.88 94 LEU A O 1
ATOM 763 N N . THR A 1 95 ? 5.809 -4.759 -7.459 1.00 94.75 95 THR A N 1
ATOM 764 C CA . THR A 1 95 ? 6.727 -5.835 -7.849 1.00 94.75 95 THR A CA 1
ATOM 765 C C . THR A 1 95 ? 7.162 -6.729 -6.710 1.00 94.75 95 THR A C 1
ATOM 767 O O . THR A 1 95 ? 7.321 -7.931 -6.908 1.00 94.75 95 THR A O 1
ATOM 770 N N . ASP A 1 96 ? 7.368 -6.154 -5.534 1.00 93.62 96 ASP A N 1
ATOM 771 C CA . ASP A 1 96 ? 7.799 -6.891 -4.360 1.00 93.62 96 ASP A CA 1
ATOM 772 C C . ASP A 1 96 ? 7.413 -6.154 -3.073 1.00 93.62 96 ASP A C 1
ATOM 774 O O . ASP A 1 96 ? 6.865 -5.047 -3.077 1.00 93.62 96 ASP A O 1
ATOM 778 N N . ILE A 1 97 ? 7.732 -6.787 -1.945 1.00 93.69 97 ILE A N 1
ATOM 779 C CA . ILE A 1 97 ? 7.475 -6.245 -0.613 1.00 93.69 97 ILE A CA 1
ATOM 780 C C . ILE A 1 97 ? 8.165 -4.900 -0.358 1.00 93.69 97 ILE A C 1
ATOM 782 O O . ILE A 1 97 ? 7.655 -4.103 0.424 1.00 93.69 97 ILE A O 1
ATOM 786 N N . THR A 1 98 ? 9.296 -4.615 -1.005 1.00 95.12 98 THR A N 1
ATOM 787 C CA . THR A 1 98 ? 10.017 -3.353 -0.811 1.00 95.12 98 THR A CA 1
ATOM 788 C C . THR A 1 98 ? 9.194 -2.200 -1.363 1.00 95.12 98 THR A C 1
ATOM 790 O O . THR A 1 98 ? 8.939 -1.235 -0.641 1.00 95.12 98 THR A O 1
ATOM 793 N N . ASP A 1 99 ? 8.704 -2.332 -2.599 1.00 95.25 99 ASP A N 1
ATOM 794 C CA . ASP A 1 99 ? 7.817 -1.338 -3.210 1.00 95.25 99 ASP A CA 1
ATOM 795 C C . ASP A 1 99 ? 6.545 -1.144 -2.377 1.00 95.25 99 ASP A C 1
ATOM 797 O O . ASP A 1 99 ? 6.137 -0.007 -2.137 1.00 95.25 99 ASP A O 1
ATOM 801 N N . ILE A 1 100 ? 5.948 -2.236 -1.887 1.00 95.88 100 ILE A N 1
ATOM 802 C CA . ILE A 1 100 ? 4.746 -2.191 -1.042 1.00 95.88 100 ILE A CA 1
ATOM 803 C C . ILE A 1 100 ? 5.021 -1.418 0.253 1.00 95.88 100 ILE A C 1
ATOM 805 O O . ILE A 1 100 ? 4.300 -0.477 0.581 1.00 95.88 100 ILE A O 1
ATOM 809 N N . MET A 1 101 ? 6.078 -1.767 0.988 1.00 96.19 101 MET A N 1
ATOM 810 C CA . MET A 1 101 ? 6.389 -1.128 2.269 1.00 96.19 101 MET A CA 1
ATOM 811 C C . MET A 1 101 ? 6.766 0.345 2.097 1.00 96.19 101 MET A C 1
ATOM 813 O O . MET A 1 101 ? 6.320 1.192 2.877 1.00 96.19 101 MET A O 1
ATOM 817 N N . VAL A 1 102 ? 7.539 0.681 1.062 1.00 95.94 102 VAL A N 1
ATOM 818 C CA . VAL A 1 102 ? 7.882 2.072 0.737 1.00 95.94 102 VAL A CA 1
ATOM 819 C C . VAL A 1 102 ? 6.635 2.863 0.339 1.00 95.94 102 VAL A C 1
ATOM 821 O O . VAL A 1 102 ? 6.444 3.981 0.820 1.00 95.94 102 VAL A O 1
ATOM 824 N N . PHE A 1 103 ? 5.753 2.288 -0.482 1.00 96.12 103 PHE A N 1
ATOM 825 C CA . PHE A 1 103 ? 4.485 2.907 -0.862 1.00 96.12 103 PHE A CA 1
ATOM 826 C C . PHE A 1 103 ? 3.639 3.244 0.372 1.00 96.12 103 PHE A C 1
ATOM 828 O O . PHE A 1 103 ? 3.279 4.404 0.583 1.00 96.12 103 PHE A O 1
ATOM 835 N N . VAL A 1 104 ? 3.377 2.246 1.222 1.00 95.75 104 VAL A N 1
ATOM 836 C CA . VAL A 1 104 ? 2.512 2.377 2.404 1.00 95.75 104 VAL A CA 1
ATOM 837 C C . VAL A 1 104 ? 3.070 3.397 3.389 1.00 95.75 104 VAL A C 1
ATOM 839 O O . VAL A 1 104 ? 2.349 4.290 3.836 1.00 95.75 104 VAL A O 1
ATOM 842 N N . THR A 1 105 ? 4.359 3.295 3.714 1.00 95.62 105 THR A N 1
ATOM 843 C CA . THR A 1 105 ? 4.995 4.193 4.688 1.00 95.62 105 THR A CA 1
ATOM 844 C C . THR A 1 105 ? 5.026 5.635 4.193 1.00 95.62 105 THR A C 1
ATOM 846 O O . THR A 1 105 ? 4.716 6.543 4.963 1.00 95.62 105 THR A O 1
ATOM 849 N N . ARG A 1 106 ? 5.312 5.875 2.906 1.00 94.69 106 ARG A N 1
ATOM 850 C CA . ARG A 1 106 ? 5.254 7.228 2.331 1.00 94.69 106 ARG A CA 1
ATOM 851 C C . ARG A 1 106 ? 3.839 7.777 2.277 1.00 94.69 106 ARG A C 1
ATOM 853 O O . ARG A 1 106 ? 3.655 8.968 2.527 1.00 94.69 106 ARG A O 1
ATOM 860 N N . PHE A 1 107 ? 2.860 6.934 1.959 1.00 95.31 107 PHE A N 1
ATOM 861 C CA . PHE A 1 107 ? 1.459 7.330 1.933 1.00 95.31 107 PHE A CA 1
ATOM 862 C C . PHE A 1 107 ? 0.990 7.765 3.327 1.00 95.31 107 PHE A C 1
ATOM 864 O O . PHE A 1 107 ? 0.490 8.876 3.496 1.00 95.31 107 PHE A O 1
ATOM 871 N N . ALA A 1 108 ? 1.247 6.938 4.343 1.00 95.56 108 ALA A N 1
ATOM 872 C CA . ALA A 1 108 ? 0.908 7.240 5.730 1.00 95.56 108 ALA A CA 1
ATOM 873 C C . ALA A 1 108 ? 1.667 8.463 6.278 1.00 95.56 108 ALA A C 1
ATOM 875 O O . ALA A 1 108 ? 1.079 9.293 6.969 1.00 95.56 108 ALA A O 1
ATOM 876 N N . HIS A 1 109 ? 2.949 8.619 5.932 1.00 93.94 109 HIS A N 1
ATOM 877 C CA . HIS A 1 109 ? 3.747 9.771 6.352 1.00 93.94 109 HIS A CA 1
ATOM 878 C C . HIS A 1 109 ? 3.240 11.086 5.743 1.00 93.94 109 HIS A C 1
ATOM 880 O O . HIS A 1 109 ? 3.232 12.110 6.423 1.00 93.94 109 HIS A O 1
ATOM 886 N N . HIS A 1 110 ? 2.785 11.081 4.483 1.00 92.94 110 HIS A N 1
ATOM 887 C CA . HIS A 1 110 ? 2.149 12.260 3.882 1.00 92.94 110 HIS A CA 1
ATOM 888 C C . HIS A 1 110 ? 0.872 12.668 4.628 1.00 92.94 110 HIS A C 1
ATOM 890 O O . HIS A 1 110 ? 0.588 13.852 4.764 1.00 92.94 110 HIS A O 1
ATOM 896 N N . ALA A 1 111 ? 0.144 11.689 5.164 1.00 94.00 111 ALA A N 1
ATOM 897 C CA . ALA A 1 111 ? -1.021 11.900 6.014 1.00 94.00 111 ALA A CA 1
ATOM 898 C C . ALA A 1 111 ? -0.683 12.240 7.480 1.00 94.00 111 ALA A C 1
ATOM 900 O O . ALA A 1 111 ? -1.588 12.313 8.306 1.00 94.00 111 ALA A O 1
ATOM 901 N N . HIS A 1 112 ? 0.597 12.435 7.822 1.00 95.44 112 HIS A N 1
ATOM 902 C CA . HIS A 1 112 ? 1.068 12.693 9.188 1.00 95.44 112 HIS A CA 1
ATOM 903 C C . HIS A 1 112 ? 0.694 11.602 10.207 1.00 95.44 112 HIS A C 1
ATOM 905 O O . HIS A 1 112 ? 0.545 11.880 11.396 1.00 95.44 112 HIS A O 1
ATOM 911 N N . LEU A 1 113 ? 0.557 10.353 9.757 1.00 96.44 113 LEU A N 1
ATOM 912 C CA . LEU A 1 113 ? 0.241 9.220 10.623 1.00 96.44 113 LEU A CA 1
ATOM 913 C C . LEU A 1 113 ? 1.516 8.534 11.122 1.00 96.44 113 LEU A C 1
ATOM 915 O O . LEU A 1 113 ? 2.507 8.426 10.397 1.00 96.44 113 LEU A O 1
ATOM 919 N N . SER A 1 114 ? 1.461 8.003 12.342 1.00 96.25 114 SER A N 1
ATOM 920 C CA . SER A 1 114 ? 2.556 7.243 12.950 1.00 96.25 114 SER A CA 1
ATOM 921 C C . SER A 1 114 ? 2.278 5.738 12.914 1.00 96.25 114 SER A C 1
ATOM 923 O O . SER A 1 114 ? 1.140 5.336 13.162 1.00 96.25 114 SER A O 1
ATOM 925 N N . PRO A 1 115 ? 3.288 4.892 12.633 1.00 96.69 115 PRO A N 1
ATOM 926 C CA . PRO A 1 115 ? 3.129 3.443 12.633 1.00 96.69 115 PRO A CA 1
ATOM 927 C C . PRO A 1 115 ? 2.962 2.896 14.052 1.00 96.69 115 PRO A C 1
ATOM 929 O O . PRO A 1 115 ? 3.614 3.337 14.998 1.00 96.69 115 PRO A O 1
ATOM 932 N N . GLN A 1 116 ? 2.123 1.879 14.178 1.00 95.44 116 GLN A N 1
ATOM 933 C CA . GLN A 1 116 ? 1.838 1.141 15.399 1.00 95.44 116 GLN A CA 1
ATOM 934 C C . GLN A 1 116 ? 1.703 -0.342 15.056 1.00 95.44 116 GLN A C 1
ATOM 936 O O . GLN A 1 116 ? 1.221 -0.710 13.978 1.00 95.44 116 GLN A O 1
ATOM 941 N N . LEU A 1 117 ? 2.118 -1.200 15.986 1.00 92.75 117 LEU A N 1
ATOM 942 C CA . LEU A 1 117 ? 1.840 -2.628 15.885 1.00 92.75 117 LEU A CA 1
ATOM 943 C C . LEU A 1 117 ? 0.369 -2.898 16.248 1.00 92.75 117 LEU A C 1
ATOM 945 O O . LEU A 1 117 ? -0.175 -2.217 17.123 1.00 92.75 117 LEU A O 1
ATOM 949 N N . PRO A 1 118 ? -0.278 -3.884 15.607 1.00 90.56 118 PRO A N 1
ATOM 950 C CA . PRO A 1 118 ? -1.626 -4.301 15.972 1.00 90.56 118 PRO 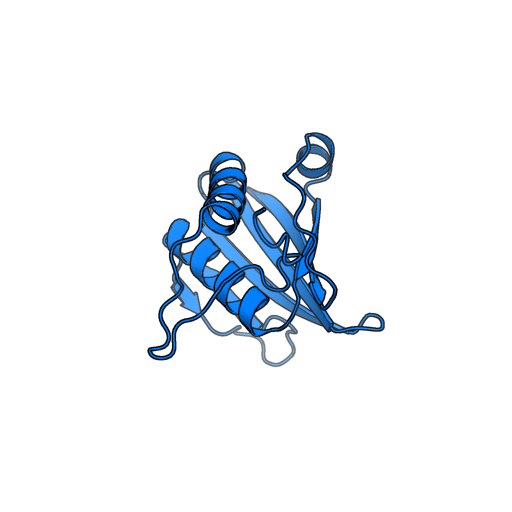A CA 1
ATOM 951 C C . PRO A 1 118 ? -1.693 -4.769 17.429 1.00 90.56 118 PRO A C 1
ATOM 953 O O . PRO A 1 118 ? -0.761 -5.381 17.950 1.00 90.56 118 PRO A O 1
ATOM 956 N N . SER A 1 119 ? -2.822 -4.511 18.089 1.00 83.75 119 SER A N 1
ATOM 957 C CA . SER A 1 119 ? -3.051 -4.918 19.482 1.00 83.75 119 SER A CA 1
ATOM 958 C C . SER A 1 119 ? -3.493 -6.378 19.630 1.00 83.75 119 SER A C 1
ATOM 960 O O . SER A 1 119 ? -3.313 -6.965 20.696 1.00 83.75 119 SER A O 1
ATOM 962 N N . ALA A 1 120 ? -4.084 -6.957 18.584 1.00 88.88 120 ALA A N 1
ATOM 963 C CA . ALA A 1 120 ? -4.602 -8.319 18.572 1.00 88.88 120 ALA A CA 1
ATOM 964 C C . ALA A 1 120 ? -3.572 -9.287 17.970 1.00 88.88 120 ALA A C 1
ATOM 966 O O . ALA A 1 120 ? -3.124 -9.101 16.840 1.00 88.88 120 ALA A O 1
ATOM 967 N N . LEU A 1 121 ? -3.206 -10.324 18.729 1.00 82.19 121 LEU A N 1
ATOM 968 C CA . LEU A 1 121 ? -2.191 -11.315 18.336 1.00 82.19 121 LEU A CA 1
ATOM 969 C C . LEU A 1 121 ? -2.672 -12.285 17.245 1.00 82.19 121 LEU A C 1
ATOM 971 O O . LEU A 1 121 ? -1.858 -12.942 16.605 1.00 82.19 121 LEU A O 1
ATOM 975 N N . ASP A 1 122 ? -3.982 -12.389 17.055 1.00 86.31 122 ASP A N 1
ATOM 976 C CA . ASP A 1 122 ? -4.661 -13.216 16.057 1.00 86.31 122 ASP A CA 1
ATOM 977 C C . ASP A 1 122 ? -5.076 -12.425 14.802 1.00 86.31 122 ASP A C 1
ATOM 979 O O . ASP A 1 122 ? -5.751 -12.960 13.921 1.00 86.31 122 ASP A O 1
ATOM 983 N N . SER A 1 123 ? -4.659 -11.160 14.698 1.00 86.25 123 SER A N 1
ATOM 984 C CA . SER A 1 123 ? -4.937 -10.302 13.546 1.00 86.25 123 SER A CA 1
ATOM 985 C C . SER A 1 123 ? -3.956 -10.546 12.396 1.00 86.25 123 SER A C 1
ATOM 987 O O . SER A 1 123 ? -2.770 -10.793 12.605 1.00 86.25 123 SER A O 1
ATOM 989 N N . THR A 1 124 ? -4.444 -10.416 11.161 1.00 86.56 124 THR A N 1
ATOM 990 C CA . THR A 1 124 ? -3.611 -10.340 9.947 1.00 86.56 124 THR A CA 1
ATOM 991 C C . THR A 1 124 ? -3.166 -8.911 9.627 1.00 86.56 124 THR A C 1
ATOM 993 O O . THR A 1 124 ? -2.473 -8.684 8.630 1.00 86.56 124 THR A O 1
ATOM 996 N N . GLU A 1 125 ? -3.567 -7.934 10.450 1.00 93.62 125 GLU A N 1
ATOM 997 C CA . GLU A 1 125 ? -2.990 -6.594 10.425 1.00 93.62 125 GLU A CA 1
ATOM 998 C C . GLU A 1 125 ? -1.488 -6.711 10.711 1.00 93.62 125 GLU A C 1
ATOM 1000 O O . GLU A 1 125 ? -1.068 -7.377 11.650 1.00 93.62 125 GLU A O 1
ATOM 1005 N N . VAL A 1 126 ? -0.670 -6.077 9.877 1.00 92.81 126 VAL A N 1
ATOM 1006 C CA . VAL A 1 126 ? 0.791 -6.041 10.033 1.00 92.81 126 VAL A CA 1
ATOM 1007 C C . VAL A 1 126 ? 1.212 -4.701 10.620 1.00 92.81 126 VAL A C 1
ATOM 1009 O O . VAL A 1 126 ? 2.056 -4.645 11.512 1.00 92.81 126 VAL A O 1
ATOM 1012 N N . LEU A 1 127 ? 0.594 -3.617 10.144 1.00 95.12 127 LEU A N 1
ATOM 1013 C CA . LEU A 1 127 ? 0.822 -2.258 10.623 1.00 95.12 127 LEU A CA 1
ATOM 1014 C C . LEU A 1 127 ? -0.490 -1.483 10.669 1.00 95.12 127 LEU A C 1
ATOM 1016 O O . LEU A 1 127 ? -1.322 -1.566 9.764 1.00 95.12 127 LEU A O 1
ATOM 1020 N N . VAL A 1 128 ? -0.636 -0.669 11.706 1.00 96.56 128 VAL A N 1
ATOM 1021 C CA . VAL A 1 128 ? -1.693 0.331 11.814 1.00 96.56 128 VAL A CA 1
ATOM 1022 C C . VAL A 1 128 ? -1.028 1.695 11.884 1.00 96.56 128 VAL A C 1
ATOM 1024 O O . VAL A 1 128 ? -0.161 1.918 12.715 1.00 96.56 128 VAL A O 1
ATOM 1027 N N . PHE A 1 129 ? -1.428 2.614 11.020 1.00 96.81 129 PHE A N 1
ATOM 1028 C CA . PHE A 1 129 ? -0.990 3.999 11.050 1.00 96.81 129 PHE A CA 1
ATOM 1029 C C . PHE A 1 129 ? -2.137 4.861 11.552 1.00 96.81 129 PHE A C 1
ATOM 1031 O O . PHE A 1 129 ? -3.247 4.762 11.030 1.00 96.81 129 PHE A O 1
ATOM 1038 N N . SER A 1 130 ? -1.889 5.709 12.540 1.00 94.88 130 SER A N 1
ATOM 1039 C CA . SER A 1 130 ? -2.876 6.671 13.041 1.00 94.88 130 SER A CA 1
ATOM 1040 C C . SER A 1 130 ? -2.196 7.934 13.564 1.00 94.88 130 SER A C 1
ATOM 1042 O O . SER A 1 130 ? -1.001 7.907 13.865 1.00 94.88 130 SER A O 1
ATOM 1044 N N . SER A 1 131 ? -2.955 9.029 13.640 1.00 87.75 131 SER A N 1
ATOM 1045 C CA . SER A 1 131 ? -2.540 10.295 14.264 1.00 87.75 131 SER A CA 1
ATOM 1046 C C . SER A 1 131 ? -2.365 10.170 15.772 1.00 87.75 131 SER A C 1
ATOM 1048 O O . SER A 1 131 ? -3.226 9.484 16.374 1.00 87.75 131 SER A O 1
#

Foldse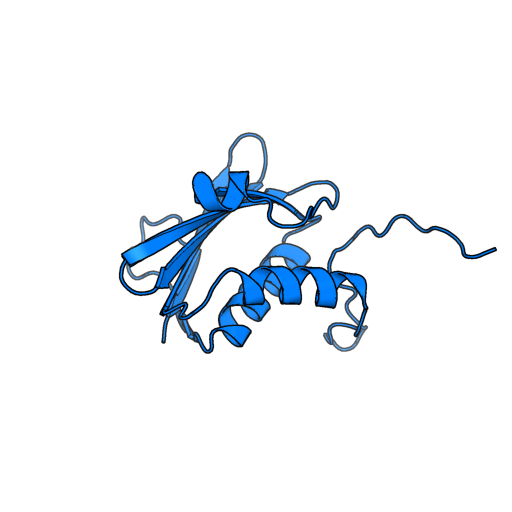ek 3Di:
DPPPPPDFFLFDADPVRDTDDDDRNVVLLVLVDVLAAAWFKWWWFWDDDPAIKIWIWTDGDVGDTAIEIETQDGFFRDGDDPVSSVVSYDYTYGNDPVRVVVSVVVNLVVSVWDWDADPDPPGRTGIMTGD